Protein AF-A0ABD5LRB2-F1 (afdb_monomer_lite)

Sequence (167 aa):
MIFQNKEYSAFDPNNQQVLVKLRYGVIENNLVFNYLDYLLWCEGKLNKTDDVITQFEFTFRSSVEHFYPQHPLDGHYVLPDADLHRFGNLCLISHSKNSKLSNLQPTAKRDHFKAAIADKSIDTLKLYEMIKLMNADGEWTETQIATHEQTMLMVFSKDLNKGFSYE

Structure (mmCIF, N/CA/C/O backbone):
data_AF-A0ABD5LRB2-F1
#
_entry.id   AF-A0ABD5LRB2-F1
#
loop_
_atom_site.group_PDB
_atom_site.id
_atom_site.type_symbol
_atom_site.label_atom_id
_atom_site.label_alt_id
_atom_site.label_comp_id
_atom_site.label_asym_id
_atom_site.label_entity_id
_atom_site.label_seq_id
_atom_site.pdbx_PDB_ins_code
_atom_site.Cartn_x
_atom_site.Cartn_y
_atom_site.Cartn_z
_atom_site.occupancy
_atom_site.B_iso_or_equiv
_atom_site.auth_seq_id
_atom_site.auth_comp_id
_atom_site.auth_asym_id
_atom_site.auth_atom_id
_atom_site.pdbx_PDB_model_num
ATOM 1 N N . MET A 1 1 ? -25.694 -15.640 0.437 1.00 37.59 1 MET A N 1
ATOM 2 C CA . MET A 1 1 ? -25.366 -16.159 1.781 1.00 37.59 1 MET A CA 1
ATOM 3 C C . MET A 1 1 ? -24.055 -16.930 1.634 1.00 37.59 1 MET A C 1
ATOM 5 O O . MET A 1 1 ? -24.059 -17.964 0.982 1.00 37.59 1 MET A O 1
ATOM 9 N N . ILE A 1 2 ? -22.922 -16.350 2.053 1.00 49.31 2 ILE A N 1
ATOM 10 C CA . ILE A 1 2 ? -21.558 -16.834 1.739 1.00 49.31 2 ILE A CA 1
ATOM 11 C C . ILE A 1 2 ? -20.950 -17.466 2.996 1.00 49.31 2 ILE A C 1
ATOM 13 O O . ILE A 1 2 ? -19.966 -16.986 3.540 1.00 49.31 2 ILE A O 1
ATOM 17 N N . PHE A 1 3 ? -21.582 -18.512 3.512 1.00 40.28 3 PHE A N 1
ATOM 18 C CA . PHE A 1 3 ? -20.931 -19.368 4.495 1.00 40.28 3 PHE A CA 1
ATOM 19 C C . PHE A 1 3 ? -21.181 -20.802 4.056 1.00 40.28 3 PHE A C 1
ATOM 21 O O . PHE A 1 3 ? -22.262 -21.354 4.250 1.00 40.28 3 PHE A O 1
ATOM 28 N N . GLN A 1 4 ? -20.215 -21.357 3.325 1.00 52.38 4 GLN A N 1
ATOM 29 C CA . GLN A 1 4 ? -20.209 -22.785 3.042 1.00 52.38 4 GLN A CA 1
ATOM 30 C C . GLN A 1 4 ? -19.634 -23.457 4.280 1.00 52.38 4 GLN A C 1
ATOM 32 O O . GLN A 1 4 ? -18.586 -23.040 4.760 1.00 52.38 4 GLN A O 1
ATOM 37 N N . ASN A 1 5 ? -20.329 -24.472 4.787 1.00 49.97 5 ASN A N 1
ATOM 38 C CA . ASN A 1 5 ? -19.976 -25.244 5.979 1.00 49.97 5 ASN A CA 1
ATOM 39 C C . ASN A 1 5 ? -18.742 -26.141 5.719 1.00 49.97 5 ASN A C 1
ATOM 41 O O . ASN A 1 5 ? -18.803 -27.362 5.821 1.00 49.97 5 ASN A O 1
ATOM 45 N N . LYS A 1 6 ? -17.653 -25.529 5.250 1.00 60.19 6 LYS A N 1
ATOM 46 C CA . LYS A 1 6 ? -16.337 -26.119 5.037 1.00 60.19 6 LYS A CA 1
ATOM 47 C C . LYS A 1 6 ? -15.470 -25.685 6.209 1.00 60.19 6 LYS A C 1
ATOM 49 O O . LYS A 1 6 ? -15.533 -24.528 6.615 1.00 60.19 6 LYS A O 1
ATOM 54 N N . GLU A 1 7 ? -14.674 -26.599 6.746 1.00 57.00 7 GLU A N 1
ATOM 55 C CA . GLU A 1 7 ? -13.677 -26.247 7.753 1.00 57.00 7 GLU A CA 1
ATOM 56 C C . GLU A 1 7 ? -12.693 -25.241 7.146 1.00 57.00 7 GLU A C 1
ATOM 58 O O . GLU A 1 7 ? -11.980 -25.539 6.185 1.00 57.00 7 GLU A O 1
ATOM 63 N N . TYR A 1 8 ? -12.697 -24.017 7.670 1.00 62.16 8 TYR A N 1
ATOM 64 C CA . TYR A 1 8 ? -11.689 -23.019 7.349 1.00 62.16 8 TYR A CA 1
ATOM 65 C C . TYR A 1 8 ? -10.535 -23.213 8.329 1.00 62.16 8 TYR A C 1
ATOM 67 O O . TYR A 1 8 ? -10.711 -23.065 9.538 1.00 62.16 8 TYR A O 1
ATOM 75 N N . SER A 1 9 ? -9.359 -23.572 7.815 1.00 62.75 9 SER A N 1
ATOM 76 C CA . SER A 1 9 ? -8.141 -23.621 8.623 1.00 62.75 9 SER A CA 1
ATOM 77 C C . SER A 1 9 ? -7.836 -22.235 9.189 1.00 62.75 9 SER A C 1
ATOM 79 O O . SER A 1 9 ? -8.053 -21.232 8.501 1.00 62.75 9 SER A O 1
ATOM 81 N N . ALA A 1 10 ? -7.282 -22.182 10.403 1.00 68.00 10 ALA A N 1
ATOM 82 C CA . ALA A 1 10 ? -6.754 -20.942 10.959 1.00 68.00 10 ALA A CA 1
ATOM 83 C C . ALA A 1 10 ? -5.807 -20.276 9.947 1.00 68.00 10 ALA A C 1
ATOM 85 O O . ALA A 1 10 ? -5.037 -20.951 9.256 1.00 68.00 10 ALA A O 1
ATOM 86 N N . PHE A 1 11 ? -5.907 -18.957 9.819 1.00 71.50 11 PHE A N 1
ATOM 87 C CA . PHE A 1 11 ? -5.029 -18.209 8.932 1.00 71.50 11 PHE A CA 1
ATOM 88 C C . PHE A 1 11 ? -3.613 -18.240 9.504 1.00 71.50 11 PHE A C 1
ATOM 90 O O . PHE A 1 11 ? -3.379 -17.868 10.652 1.00 71.50 11 PHE A O 1
ATOM 97 N N . ASP A 1 12 ? -2.685 -18.703 8.677 1.00 76.31 12 ASP A N 1
ATOM 98 C CA . ASP A 1 12 ? -1.260 -18.729 8.960 1.00 76.31 12 ASP A CA 1
ATOM 99 C C . ASP A 1 12 ? -0.567 -17.850 7.907 1.00 76.31 12 ASP A C 1
ATOM 101 O O . ASP A 1 12 ? -0.676 -18.142 6.710 1.00 76.31 12 ASP A O 1
ATOM 105 N N . PRO A 1 13 ? 0.122 -16.770 8.315 1.00 72.50 13 PRO A N 1
ATOM 106 C CA . PRO A 1 13 ? 0.796 -15.856 7.394 1.00 72.50 13 PRO A CA 1
ATOM 107 C C . PRO A 1 13 ? 1.936 -16.529 6.611 1.00 72.50 13 PRO A C 1
ATOM 109 O O . PRO A 1 13 ? 2.325 -16.030 5.556 1.00 72.50 13 PRO A O 1
ATOM 112 N N . ASN A 1 14 ? 2.440 -17.676 7.079 1.00 76.62 14 ASN A N 1
ATOM 113 C CA . ASN A 1 14 ? 3.460 -18.469 6.391 1.00 76.62 14 ASN A CA 1
ATOM 114 C C . ASN A 1 14 ? 2.860 -19.546 5.472 1.00 76.62 14 ASN A C 1
ATOM 116 O O . ASN A 1 14 ? 3.589 -20.214 4.730 1.00 76.62 14 ASN A O 1
ATOM 120 N N . ASN A 1 15 ? 1.536 -19.723 5.485 1.00 80.31 15 ASN A N 1
ATOM 121 C CA . ASN A 1 15 ? 0.869 -20.719 4.665 1.00 80.31 15 ASN A CA 1
ATOM 122 C C . ASN A 1 15 ? 0.823 -20.269 3.200 1.00 80.31 15 ASN A C 1
ATOM 124 O O . ASN A 1 15 ? 0.107 -19.341 2.817 1.00 80.31 15 ASN A O 1
ATOM 128 N N . GLN A 1 16 ? 1.539 -21.002 2.349 1.00 79.62 16 GLN A N 1
ATOM 129 C CA . GLN A 1 16 ? 1.618 -20.747 0.910 1.00 79.62 16 GLN A CA 1
ATOM 130 C C . GLN A 1 16 ? 0.241 -20.712 0.223 1.00 79.62 16 GLN A C 1
ATOM 132 O O . GLN A 1 16 ? 0.046 -19.946 -0.718 1.00 79.62 16 GLN A O 1
ATOM 137 N N . GLN A 1 17 ? -0.748 -21.478 0.700 1.00 80.56 17 GLN A N 1
ATOM 138 C CA . GLN A 1 17 ? -2.100 -21.457 0.128 1.00 80.56 17 GLN A CA 1
ATOM 139 C C . GLN A 1 17 ? -2.823 -20.129 0.384 1.00 80.56 17 GLN A C 1
ATOM 141 O O . GLN A 1 17 ? -3.588 -19.672 -0.465 1.00 80.56 17 GLN A O 1
ATOM 146 N N . VAL A 1 18 ? -2.579 -19.501 1.538 1.00 81.12 18 VAL A N 1
ATOM 147 C CA . VAL A 1 18 ? -3.125 -18.178 1.871 1.00 81.12 18 VAL A CA 1
ATOM 148 C C . VAL A 1 18 ? -2.477 -17.117 0.986 1.00 81.12 18 VAL A C 1
ATOM 150 O O . VAL A 1 18 ? -3.187 -16.318 0.378 1.00 81.12 18 VAL A O 1
ATOM 153 N N . LEU A 1 19 ? -1.149 -17.159 0.840 1.00 85.69 19 LEU A N 1
ATOM 154 C CA . LEU A 1 19 ? -0.405 -16.228 -0.013 1.00 85.69 19 LEU A CA 1
ATOM 155 C C . LEU A 1 19 ? -0.884 -16.270 -1.465 1.00 85.69 19 LEU A C 1
ATOM 157 O O . LEU A 1 19 ? -1.100 -15.223 -2.067 1.00 85.69 19 LEU A O 1
ATOM 161 N N . VAL A 1 20 ? -1.126 -17.467 -2.012 1.00 89.69 20 VAL A N 1
ATOM 162 C CA . VAL A 1 20 ? -1.654 -17.635 -3.377 1.00 89.69 20 VAL A CA 1
ATOM 163 C C . VAL A 1 20 ? -3.013 -16.951 -3.544 1.00 89.69 20 VAL A C 1
ATOM 165 O O . VAL A 1 20 ? -3.232 -16.285 -4.554 1.00 89.69 20 VAL A O 1
ATOM 168 N N . LYS A 1 21 ? -3.906 -17.052 -2.551 1.00 92.19 21 LYS A N 1
ATOM 169 C CA . LYS A 1 21 ? -5.237 -16.419 -2.592 1.00 92.19 21 LYS A CA 1
ATOM 170 C C . LYS A 1 21 ? -5.202 -14.893 -2.510 1.00 92.19 21 LYS A C 1
ATOM 172 O O . LYS A 1 21 ? -6.179 -14.248 -2.877 1.00 92.19 21 LYS A O 1
ATOM 177 N N . LEU A 1 22 ? -4.095 -14.319 -2.043 1.00 94.81 22 LEU A N 1
ATOM 178 C CA . LEU A 1 22 ? -3.898 -12.874 -1.935 1.00 94.81 22 LEU A CA 1
ATOM 179 C C . LEU A 1 22 ? -3.160 -12.272 -3.140 1.00 94.81 22 LEU A C 1
ATOM 181 O O . LEU A 1 22 ? -2.809 -11.092 -3.126 1.00 94.81 22 LEU A O 1
ATOM 185 N N . ARG A 1 23 ? -2.943 -13.054 -4.202 1.00 96.50 23 ARG A N 1
ATOM 186 C CA . ARG A 1 23 ? -2.321 -12.563 -5.435 1.00 96.50 23 ARG A CA 1
ATOM 187 C C . ARG A 1 23 ? -3.329 -11.864 -6.336 1.00 96.50 23 ARG A C 1
ATOM 189 O O . ARG A 1 23 ? -4.506 -12.229 -6.396 1.00 96.50 23 ARG A O 1
ATOM 196 N N . TYR A 1 24 ? -2.848 -10.883 -7.094 1.00 96.88 24 TYR A N 1
ATOM 197 C CA . TYR A 1 24 ? -3.653 -10.237 -8.128 1.00 96.88 24 TYR A CA 1
ATOM 198 C C . TYR A 1 24 ? -4.242 -11.273 -9.099 1.00 96.88 24 TYR A C 1
ATOM 200 O O . TYR A 1 24 ? -3.575 -12.241 -9.459 1.00 96.88 24 TYR A O 1
ATOM 208 N N . GLY A 1 25 ? -5.506 -11.090 -9.484 1.00 94.75 25 GLY A N 1
ATOM 209 C CA . GLY A 1 25 ? -6.253 -12.040 -10.317 1.00 94.75 25 GLY A CA 1
ATOM 210 C C . GLY A 1 25 ? -6.775 -13.280 -9.579 1.00 94.75 25 GLY A C 1
ATOM 211 O O . GLY A 1 25 ? -7.659 -13.950 -10.105 1.00 94.75 25 GLY A O 1
ATOM 212 N N . VAL A 1 26 ? -6.286 -13.566 -8.365 1.00 95.56 26 VAL A N 1
ATOM 213 C CA . VAL A 1 26 ? -6.755 -14.682 -7.522 1.00 95.56 26 VAL A CA 1
ATOM 214 C C . VAL A 1 26 ? -7.643 -14.197 -6.375 1.00 95.56 26 VAL A C 1
ATOM 216 O O . VAL A 1 26 ? -8.559 -14.915 -5.981 1.00 95.56 26 VAL A O 1
ATOM 219 N N . ILE A 1 27 ? -7.410 -12.984 -5.855 1.00 94.25 27 ILE A N 1
ATOM 220 C CA . ILE A 1 27 ? -8.261 -12.380 -4.818 1.00 94.25 27 ILE A CA 1
ATOM 221 C C . ILE A 1 27 ? -9.722 -12.382 -5.281 1.00 94.25 27 ILE A C 1
ATOM 223 O O . ILE A 1 27 ? -10.097 -11.663 -6.205 1.00 94.25 27 ILE A O 1
ATOM 227 N N . GLU A 1 28 ? -10.556 -13.162 -4.594 1.00 89.44 28 GLU A N 1
ATOM 228 C CA . GLU A 1 28 ? -11.970 -13.327 -4.946 1.00 89.44 28 GLU A CA 1
ATOM 229 C C . GLU A 1 28 ? -12.810 -12.091 -4.600 1.00 89.44 28 GLU A C 1
ATOM 231 O O . GLU A 1 28 ? -13.808 -11.802 -5.261 1.00 89.44 28 GLU A O 1
ATOM 236 N N . ASN A 1 29 ? -12.441 -11.367 -3.537 1.00 91.25 29 ASN A N 1
ATOM 237 C CA . ASN A 1 29 ? -13.222 -10.242 -3.040 1.00 91.25 29 ASN A CA 1
ATOM 238 C C . ASN A 1 29 ? -12.344 -9.131 -2.453 1.00 91.25 29 ASN A C 1
ATOM 240 O O . ASN A 1 29 ? -11.537 -9.355 -1.550 1.00 91.25 29 ASN A O 1
ATOM 244 N N . ASN A 1 30 ? -12.600 -7.903 -2.902 1.00 93.19 30 ASN A N 1
ATOM 245 C CA . ASN A 1 30 ? -11.943 -6.683 -2.437 1.00 93.19 30 ASN A CA 1
ATOM 246 C C . ASN A 1 30 ? -12.163 -6.372 -0.943 1.00 93.19 30 ASN A C 1
ATOM 248 O O . ASN A 1 30 ? -11.456 -5.533 -0.387 1.00 93.19 30 ASN A O 1
ATOM 252 N N . LEU A 1 31 ? -13.101 -7.051 -0.274 1.00 93.75 31 LEU A N 1
ATOM 253 C CA . LEU A 1 31 ? -13.321 -6.961 1.171 1.00 93.75 31 LEU A CA 1
ATOM 254 C C . LEU A 1 31 ? -12.026 -7.148 1.969 1.00 93.75 31 LEU A C 1
ATOM 256 O O . LEU A 1 31 ? -11.860 -6.482 2.984 1.00 93.75 31 LEU A O 1
ATOM 260 N N . VAL A 1 32 ? -11.094 -7.984 1.496 1.00 95.56 32 VAL A N 1
ATOM 261 C CA . VAL A 1 32 ? -9.806 -8.209 2.171 1.00 95.56 32 VAL A CA 1
ATOM 262 C C . VAL A 1 32 ? -8.995 -6.922 2.359 1.00 95.56 32 VAL A C 1
ATOM 264 O O . VAL A 1 32 ? -8.378 -6.733 3.404 1.00 95.56 32 VAL A O 1
ATOM 267 N N . PHE A 1 33 ? -9.039 -6.001 1.394 1.00 97.50 33 PHE A N 1
ATOM 268 C CA . PHE A 1 33 ? -8.344 -4.717 1.491 1.00 97.50 33 PHE A CA 1
ATOM 269 C C . PHE A 1 33 ? -9.057 -3.763 2.451 1.00 97.50 33 PHE A C 1
ATOM 271 O O . PHE A 1 33 ? -8.407 -3.159 3.295 1.00 97.50 33 PHE A O 1
ATOM 278 N N . ASN A 1 34 ? -10.389 -3.668 2.371 1.00 96.44 34 ASN A N 1
ATOM 279 C CA . ASN A 1 34 ? -11.166 -2.820 3.282 1.00 96.44 34 ASN A CA 1
ATOM 280 C C . ASN A 1 34 ? -11.042 -3.290 4.737 1.00 96.44 34 ASN A C 1
ATOM 282 O O . ASN A 1 34 ? -10.954 -2.476 5.651 1.00 96.44 34 ASN A O 1
ATOM 286 N N . TYR A 1 35 ? -11.016 -4.607 4.951 1.00 96.38 35 TYR A N 1
ATOM 287 C CA . TYR A 1 35 ? -10.798 -5.186 6.270 1.00 96.38 35 TYR A CA 1
ATOM 288 C C . TYR A 1 35 ? -9.385 -4.895 6.785 1.00 96.38 35 TYR A C 1
ATOM 290 O O . TYR A 1 35 ? -9.232 -4.503 7.936 1.00 96.38 35 TYR A O 1
ATOM 298 N N . LEU A 1 36 ? -8.359 -4.998 5.936 1.00 97.44 36 LEU A N 1
ATOM 299 C CA . LEU A 1 36 ? -7.004 -4.589 6.308 1.00 97.44 36 LEU A CA 1
ATOM 300 C C . LEU A 1 36 ? -6.936 -3.107 6.701 1.00 97.44 36 LEU A C 1
ATOM 302 O O . LEU A 1 36 ? -6.380 -2.788 7.748 1.00 97.44 36 LEU A O 1
ATOM 306 N N . ASP A 1 37 ? -7.526 -2.216 5.899 1.00 97.62 37 ASP A N 1
ATOM 307 C CA . ASP A 1 37 ? -7.590 -0.784 6.212 1.00 97.62 37 ASP A CA 1
ATOM 308 C C . ASP A 1 37 ? -8.322 -0.538 7.539 1.00 97.62 37 ASP A C 1
ATOM 310 O O . ASP A 1 37 ? -7.887 0.285 8.341 1.00 97.62 37 ASP A O 1
ATOM 314 N N . TYR A 1 38 ? -9.383 -1.297 7.827 1.00 96.81 38 TYR A N 1
ATOM 315 C CA . TYR A 1 38 ? -10.056 -1.274 9.127 1.00 96.81 38 TYR A CA 1
ATOM 316 C C . TYR A 1 38 ? -9.130 -1.667 10.284 1.00 96.81 38 TYR A C 1
ATOM 318 O O . TYR A 1 38 ? -9.079 -0.955 11.287 1.00 96.81 38 TYR A O 1
ATOM 326 N N . LEU A 1 39 ? -8.354 -2.744 10.149 1.00 96.50 39 LEU A N 1
ATOM 327 C CA . LEU A 1 39 ? -7.419 -3.170 11.194 1.00 96.50 39 LEU A CA 1
ATOM 328 C C . LEU A 1 39 ? -6.300 -2.144 11.428 1.00 96.50 39 LEU A C 1
ATOM 330 O O . LEU A 1 39 ? -6.006 -1.814 12.581 1.00 96.50 39 LEU A O 1
ATOM 334 N N . LEU A 1 40 ? -5.724 -1.601 10.350 1.00 96.81 40 LEU A N 1
ATOM 335 C CA . LEU A 1 40 ? -4.726 -0.526 10.410 1.00 96.81 40 LEU A CA 1
ATOM 336 C C . LEU A 1 40 ? -5.295 0.717 11.107 1.00 96.81 40 LEU A C 1
ATOM 338 O O . LEU A 1 40 ? -4.650 1.306 11.977 1.00 96.81 40 LEU A O 1
ATOM 342 N N . TRP A 1 41 ? -6.533 1.087 10.773 1.00 96.75 41 TRP A N 1
ATOM 343 C CA . TRP A 1 41 ? -7.237 2.200 11.398 1.00 96.75 41 TRP A CA 1
ATOM 344 C C . TRP A 1 41 ? -7.467 1.975 12.895 1.00 96.75 41 TRP A C 1
ATOM 346 O O . TRP A 1 41 ? -7.170 2.862 13.697 1.00 96.75 41 TRP A O 1
ATOM 356 N N . CYS A 1 42 ? -7.937 0.790 13.299 1.00 94.19 42 CYS A N 1
ATOM 357 C CA . CYS A 1 42 ? -8.127 0.443 14.708 1.00 94.19 42 CYS A CA 1
ATOM 358 C C . CYS A 1 42 ? -6.822 0.554 15.505 1.00 94.19 42 CYS A C 1
ATOM 360 O O . CYS A 1 42 ? -6.812 1.135 16.591 1.00 94.19 42 CYS A O 1
ATOM 362 N N . GLU A 1 43 ? -5.715 0.030 14.976 1.00 91.31 43 GLU A N 1
ATOM 363 C CA . GLU A 1 43 ? -4.408 0.120 15.629 1.00 91.31 43 GLU A CA 1
ATOM 364 C C . GLU A 1 43 ? -3.914 1.569 15.736 1.00 91.31 43 GLU A C 1
ATOM 366 O O . GLU A 1 43 ? -3.522 2.013 16.819 1.00 91.31 43 GLU A O 1
ATOM 371 N N . GLY A 1 44 ? -4.007 2.348 14.656 1.00 91.06 44 GLY A N 1
ATOM 372 C CA . GLY A 1 44 ? -3.621 3.759 14.681 1.00 91.06 44 GLY A CA 1
ATOM 373 C C . GLY A 1 44 ? -4.483 4.605 15.622 1.00 91.06 44 GLY A C 1
ATOM 374 O O . GLY A 1 44 ? -3.965 5.487 16.308 1.00 91.06 44 GLY A O 1
ATOM 375 N N . LYS A 1 45 ? -5.783 4.305 15.738 1.00 89.50 45 LYS A N 1
ATOM 376 C CA . LYS A 1 45 ? -6.699 4.968 16.681 1.00 89.50 45 LYS A CA 1
ATOM 377 C C . LYS A 1 45 ? -6.361 4.703 18.144 1.00 89.50 45 LYS A C 1
ATOM 379 O O . LYS A 1 45 ? -6.571 5.594 18.967 1.00 89.50 45 LYS A O 1
ATOM 384 N N . LEU A 1 46 ? -5.850 3.517 18.472 1.00 87.88 46 LEU A N 1
ATOM 385 C CA . LEU A 1 46 ? -5.393 3.196 19.827 1.00 87.88 46 LEU A CA 1
ATOM 386 C C . LEU A 1 46 ? -4.119 3.969 20.181 1.00 87.88 46 LEU A C 1
ATOM 388 O O . LEU A 1 46 ? -4.018 4.503 21.284 1.00 87.88 46 LEU A O 1
ATOM 392 N N . ASN A 1 47 ? -3.188 4.080 19.231 1.00 84.56 47 ASN A N 1
ATOM 393 C CA . ASN A 1 47 ? -1.893 4.723 19.452 1.00 84.56 47 ASN A CA 1
ATOM 394 C C . ASN A 1 47 ? -1.961 6.263 19.386 1.00 84.56 47 ASN A C 1
ATOM 396 O O . ASN A 1 47 ? -1.185 6.931 20.060 1.00 84.56 47 ASN A O 1
ATOM 400 N N . LYS A 1 48 ? -2.901 6.833 18.613 1.00 83.50 48 LYS A N 1
ATOM 401 C CA . LYS A 1 48 ? -3.146 8.285 18.442 1.00 83.50 48 LYS A CA 1
ATOM 402 C C . LYS A 1 48 ? -1.921 9.120 18.037 1.00 83.50 48 LYS A C 1
ATOM 404 O O . LYS A 1 48 ? -1.842 10.298 18.374 1.00 83.50 48 LYS A O 1
ATOM 409 N N . THR A 1 49 ? -0.972 8.531 17.318 1.00 83.44 49 THR A N 1
ATOM 410 C CA . THR A 1 49 ? 0.274 9.205 16.916 1.00 83.44 49 THR A CA 1
ATOM 411 C C . THR A 1 49 ? 0.282 9.705 15.473 1.00 83.44 49 THR A C 1
ATOM 413 O O . THR A 1 49 ? 1.158 10.490 15.124 1.00 83.44 49 THR A O 1
ATOM 416 N N . ASP A 1 50 ? -0.659 9.260 14.635 1.00 93.50 50 ASP A N 1
ATOM 417 C CA . ASP A 1 50 ? -0.680 9.562 13.201 1.00 93.50 50 ASP A CA 1
ATOM 418 C C . ASP A 1 50 ? -2.022 10.187 12.786 1.00 93.50 50 ASP A C 1
ATOM 420 O O . ASP A 1 50 ? -3.074 9.538 12.799 1.00 93.50 50 ASP A O 1
ATOM 424 N N . ASP A 1 51 ? -1.986 11.469 12.422 1.00 94.25 51 ASP A N 1
ATOM 425 C CA . ASP A 1 51 ? -3.164 12.234 12.007 1.00 94.25 51 ASP A CA 1
ATOM 426 C C . ASP A 1 51 ? -3.802 11.697 10.724 1.00 94.25 51 ASP A C 1
ATOM 428 O O . ASP A 1 51 ? -5.024 11.740 10.595 1.00 94.25 51 ASP A O 1
ATOM 432 N N . VAL A 1 52 ? -3.009 11.147 9.799 1.00 96.12 52 VAL A N 1
ATOM 433 C CA . VAL A 1 52 ? -3.523 10.560 8.553 1.00 96.12 52 VAL A CA 1
ATOM 434 C C . VAL A 1 52 ? -4.400 9.360 8.883 1.00 96.12 52 VAL A C 1
ATOM 436 O O . VAL A 1 52 ? -5.511 9.248 8.373 1.00 96.12 52 VAL A O 1
ATOM 439 N N . ILE A 1 53 ? -3.935 8.492 9.786 1.00 95.75 53 ILE A N 1
ATOM 440 C CA . ILE A 1 53 ? -4.692 7.304 10.196 1.00 95.75 53 ILE A CA 1
ATOM 441 C C . ILE A 1 53 ? -5.900 7.701 11.043 1.00 95.75 53 ILE A C 1
ATOM 443 O O . ILE A 1 53 ? -7.004 7.191 10.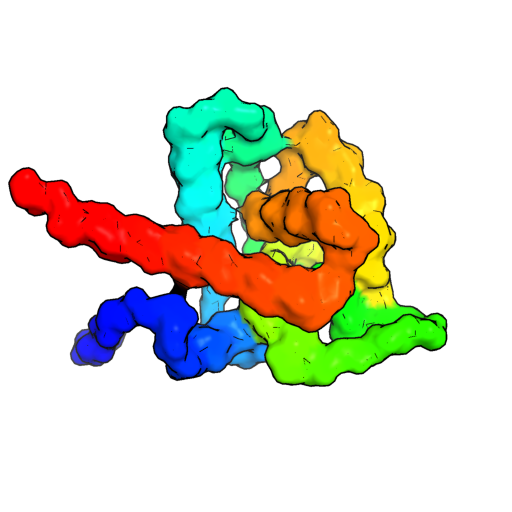853 1.00 95.75 53 ILE A O 1
ATOM 447 N N . THR A 1 54 ? -5.725 8.621 11.991 1.00 94.00 54 THR A N 1
ATOM 448 C CA . THR A 1 54 ? -6.818 9.000 12.891 1.00 94.00 54 THR A CA 1
ATOM 449 C C . THR A 1 54 ? -7.915 9.808 12.195 1.00 94.00 54 THR A C 1
ATOM 451 O O . THR A 1 54 ? -9.058 9.754 12.645 1.00 94.00 54 THR A O 1
ATOM 454 N N . GLN A 1 55 ? -7.632 10.511 11.102 1.00 94.75 55 GLN A N 1
ATOM 455 C CA . GLN A 1 55 ? -8.637 11.254 10.330 1.00 94.75 55 GLN A CA 1
ATOM 456 C C . GLN A 1 55 ? -9.101 10.505 9.074 1.00 94.75 55 GLN A C 1
ATOM 458 O O . GLN A 1 55 ? -9.915 11.029 8.324 1.00 94.75 55 GLN A O 1
ATOM 463 N N . PHE A 1 56 ? -8.624 9.276 8.862 1.00 96.19 56 PHE A N 1
ATOM 464 C CA . PHE A 1 56 ? -9.000 8.467 7.710 1.00 96.19 56 PHE A CA 1
ATOM 465 C C . PHE A 1 56 ? -10.507 8.190 7.659 1.00 96.19 56 PHE A C 1
ATOM 467 O O . PHE A 1 56 ? -11.112 7.763 8.650 1.00 96.19 56 PHE A O 1
ATOM 474 N N . GLU A 1 57 ? -11.081 8.367 6.470 1.00 94.19 57 GLU A N 1
ATOM 475 C CA . GLU A 1 57 ? -12.477 8.073 6.168 1.00 94.19 57 GLU A CA 1
ATOM 476 C C . GLU A 1 57 ? -12.581 6.951 5.134 1.00 94.19 57 GLU A C 1
ATOM 478 O O . GLU A 1 57 ? -11.995 7.003 4.050 1.00 94.19 57 GLU A O 1
ATOM 483 N N . PHE A 1 58 ? -13.395 5.943 5.446 1.00 94.06 58 PHE A N 1
ATOM 484 C CA . PHE A 1 58 ? -13.688 4.870 4.506 1.00 94.06 58 PHE A CA 1
ATOM 485 C C . PHE A 1 58 ? -14.564 5.398 3.376 1.00 94.06 58 PHE A C 1
ATOM 487 O O . PHE A 1 58 ? -15.681 5.868 3.589 1.00 94.06 58 PHE A O 1
ATOM 494 N N . THR A 1 59 ? -14.071 5.260 2.151 1.00 90.50 59 THR A N 1
ATOM 495 C CA . THR A 1 59 ? -14.816 5.604 0.942 1.00 90.50 59 THR A CA 1
ATOM 496 C C . THR A 1 59 ? -14.957 4.384 0.048 1.00 90.50 59 THR A C 1
ATOM 498 O O . THR A 1 59 ? -14.181 3.434 0.123 1.00 90.50 59 THR A O 1
ATOM 501 N N . PHE A 1 60 ? -15.965 4.389 -0.824 1.00 88.81 60 PHE A N 1
ATOM 502 C CA . PHE A 1 60 ? -16.140 3.288 -1.761 1.00 88.81 60 PHE A CA 1
ATOM 503 C C . PHE A 1 60 ? -15.000 3.268 -2.792 1.00 88.81 60 PHE A C 1
ATOM 505 O O . PHE A 1 60 ? -14.801 4.230 -3.550 1.00 88.81 60 PHE A O 1
ATOM 512 N N . ARG A 1 61 ? -14.257 2.157 -2.814 1.00 91.81 61 ARG A N 1
ATOM 513 C CA . ARG A 1 61 ? -13.125 1.885 -3.705 1.00 91.81 61 ARG A CA 1
ATOM 514 C C . ARG A 1 61 ? -13.198 0.432 -4.171 1.00 91.81 61 ARG A C 1
ATOM 516 O O . ARG A 1 61 ? -13.473 -0.471 -3.386 1.00 91.81 61 ARG A O 1
ATOM 523 N N . SER A 1 62 ? -12.987 0.215 -5.464 1.00 92.25 62 SER A N 1
ATOM 524 C CA . SER A 1 62 ? -13.188 -1.090 -6.113 1.00 92.25 62 SER A CA 1
ATOM 525 C C . SER A 1 62 ? -12.097 -1.442 -7.120 1.00 92.25 62 SER A C 1
ATOM 527 O O . SER A 1 62 ? -12.081 -2.563 -7.621 1.00 92.25 62 SER A O 1
ATOM 529 N N . SER A 1 63 ? -11.189 -0.509 -7.420 1.00 95.56 63 SER A N 1
ATOM 530 C CA . SER A 1 63 ? -10.107 -0.738 -8.372 1.00 95.56 63 SER A CA 1
ATOM 531 C C . SER A 1 63 ? -8.855 -1.169 -7.628 1.00 95.56 63 SER A C 1
ATOM 533 O O . SER A 1 63 ? -8.381 -0.431 -6.766 1.00 95.56 63 SER A O 1
ATOM 535 N N . VAL A 1 64 ? -8.326 -2.343 -7.968 1.00 97.19 64 VAL A N 1
ATOM 536 C CA . VAL A 1 64 ? -7.025 -2.793 -7.468 1.00 97.19 64 VAL A CA 1
ATOM 537 C C . VAL A 1 64 ? -5.932 -2.141 -8.308 1.00 97.19 64 VAL A C 1
ATOM 539 O O . VAL A 1 64 ? -5.871 -2.367 -9.515 1.00 97.19 64 VAL A O 1
ATOM 542 N N . GLU A 1 65 ? -5.084 -1.360 -7.650 1.00 97.88 65 GLU A N 1
ATOM 543 C CA . GLU A 1 65 ? -3.912 -0.711 -8.229 1.00 97.88 65 GLU A CA 1
ATOM 544 C C . GLU A 1 65 ? -2.646 -1.430 -7.779 1.00 97.88 65 GLU A C 1
ATOM 546 O O . GLU A 1 65 ? -2.472 -1.732 -6.593 1.00 97.88 65 GLU A O 1
ATOM 551 N N . HIS A 1 66 ? -1.736 -1.642 -8.726 1.00 98.31 66 HIS A N 1
ATOM 552 C CA . HIS A 1 66 ? -0.373 -2.073 -8.445 1.00 98.31 66 HIS A CA 1
ATOM 553 C C . HIS A 1 66 ? 0.482 -0.856 -8.140 1.00 98.31 66 HIS A C 1
ATOM 555 O O . HIS A 1 66 ? 0.504 0.067 -8.942 1.00 98.31 66 HIS A O 1
ATOM 561 N N . PHE A 1 67 ? 1.221 -0.827 -7.035 1.00 98.31 67 PHE A N 1
ATOM 562 C CA . PHE A 1 67 ? 2.079 0.317 -6.730 1.00 98.31 67 PHE A CA 1
ATOM 563 C C . PHE A 1 67 ? 3.279 0.370 -7.685 1.00 98.31 67 PHE A C 1
ATOM 565 O O . PHE A 1 67 ? 3.478 1.372 -8.372 1.00 98.31 67 PHE A O 1
ATOM 572 N N . TYR A 1 68 ? 3.991 -0.741 -7.865 1.00 98.44 68 TYR A N 1
ATOM 573 C CA . TYR A 1 68 ? 4.851 -0.946 -9.028 1.00 98.44 68 TYR A CA 1
ATOM 574 C C . TYR A 1 68 ? 4.002 -1.346 -10.243 1.00 98.44 68 TYR A C 1
ATOM 576 O O . TYR A 1 68 ? 3.245 -2.310 -10.135 1.00 98.44 68 TYR A O 1
ATOM 584 N N . PRO A 1 69 ? 4.089 -0.638 -11.380 1.00 97.81 69 PRO A N 1
ATOM 585 C CA . PRO A 1 69 ? 3.178 -0.819 -12.511 1.00 97.81 69 PRO A CA 1
ATOM 586 C C . PRO A 1 69 ? 3.348 -2.174 -13.217 1.00 97.81 69 PRO A C 1
ATOM 588 O O . PRO A 1 69 ? 4.464 -2.666 -13.360 1.00 97.81 69 PRO A O 1
ATOM 591 N N . GLN A 1 70 ? 2.247 -2.743 -13.727 1.00 96.81 70 GLN A N 1
ATOM 592 C CA . GLN A 1 70 ? 2.291 -3.949 -14.578 1.00 96.81 70 GLN A CA 1
ATOM 593 C C . GLN A 1 70 ? 2.902 -3.667 -15.956 1.00 96.81 70 GLN A C 1
ATOM 595 O O . GLN A 1 70 ? 3.578 -4.511 -16.536 1.00 96.81 70 GLN A O 1
ATOM 600 N N . HIS A 1 71 ? 2.650 -2.467 -16.478 1.00 95.81 71 HIS A N 1
ATOM 601 C CA . HIS A 1 71 ? 3.150 -2.000 -17.765 1.00 95.81 71 HIS A CA 1
ATOM 602 C C . HIS A 1 71 ? 3.968 -0.728 -17.528 1.00 95.81 71 HIS A C 1
ATOM 604 O O . HIS A 1 71 ? 3.463 0.381 -17.726 1.00 95.81 71 HIS A O 1
ATOM 610 N N . PRO A 1 72 ? 5.199 -0.865 -17.005 1.00 95.06 72 PRO A N 1
ATOM 611 C CA . PRO A 1 72 ? 6.069 0.283 -16.814 1.00 95.06 72 PRO A CA 1
ATOM 612 C C . PRO A 1 72 ? 6.353 0.963 -18.164 1.00 95.06 72 PRO A C 1
ATOM 614 O O . PRO A 1 72 ? 6.387 0.306 -19.203 1.00 95.06 72 PRO A O 1
ATOM 617 N N . LEU A 1 73 ? 6.547 2.286 -18.151 1.00 93.25 73 LEU A N 1
ATOM 618 C CA . LEU A 1 73 ? 6.940 3.037 -19.351 1.00 93.25 73 LEU A CA 1
ATOM 619 C C . LEU A 1 73 ? 8.304 2.565 -19.888 1.00 93.25 73 LEU A C 1
ATOM 621 O O . LEU A 1 73 ? 9.114 2.010 -19.142 1.00 93.25 73 LEU A O 1
ATOM 625 N N . ASP A 1 74 ? 8.564 2.825 -21.170 1.00 90.69 74 ASP A N 1
ATOM 626 C CA . ASP A 1 74 ? 9.786 2.390 -21.851 1.00 90.69 74 ASP A CA 1
ATOM 627 C C . ASP A 1 74 ? 11.061 2.761 -21.077 1.00 90.69 74 ASP A C 1
ATOM 629 O O . ASP A 1 74 ? 11.225 3.882 -20.592 1.00 90.69 74 ASP A O 1
ATOM 633 N N . GLY A 1 75 ? 11.987 1.803 -20.981 1.00 90.50 75 GLY A N 1
ATOM 634 C CA . GLY A 1 75 ? 13.270 1.975 -20.294 1.00 90.50 75 GLY A CA 1
ATOM 635 C C . GLY A 1 75 ? 13.246 1.685 -18.791 1.00 90.50 75 GLY A C 1
ATOM 636 O O . GLY A 1 75 ? 14.303 1.692 -18.162 1.00 90.50 75 GLY A O 1
ATOM 637 N N . HIS A 1 76 ? 12.084 1.384 -18.211 1.00 93.81 76 HIS A N 1
ATOM 638 C CA . HIS A 1 76 ? 11.989 0.901 -16.837 1.00 93.81 76 HIS A CA 1
ATOM 639 C C . HIS A 1 76 ? 12.046 -0.629 -16.758 1.00 93.81 76 HIS A C 1
ATOM 641 O O . HIS A 1 76 ? 11.669 -1.346 -17.683 1.00 93.81 76 HIS A O 1
ATOM 647 N N . TYR A 1 77 ? 12.519 -1.121 -15.615 1.00 94.38 77 TYR A N 1
ATOM 648 C CA . TYR A 1 77 ? 12.561 -2.544 -15.307 1.00 94.38 77 TYR A CA 1
ATOM 649 C C . TYR A 1 77 ? 11.146 -3.136 -15.219 1.00 94.38 77 TYR A C 1
ATOM 651 O O . TYR A 1 77 ? 10.210 -2.485 -14.756 1.00 94.38 77 TYR A O 1
ATOM 659 N N . VAL A 1 78 ? 10.996 -4.377 -15.680 1.00 96.25 78 VAL A N 1
ATOM 660 C CA . VAL A 1 78 ? 9.741 -5.130 -15.608 1.00 96.25 78 VAL A CA 1
ATOM 661 C C . VAL A 1 78 ? 9.884 -6.153 -14.495 1.00 96.25 78 VAL A C 1
ATOM 663 O O . VAL A 1 78 ? 10.731 -7.042 -14.583 1.00 96.25 78 VAL A O 1
ATOM 666 N N . LEU A 1 79 ? 9.057 -6.027 -13.457 1.00 97.19 79 LEU A N 1
ATOM 667 C CA . LEU A 1 79 ? 9.039 -7.001 -12.373 1.00 97.19 79 LEU A CA 1
ATOM 668 C C . LEU A 1 79 ? 8.529 -8.359 -12.870 1.00 97.19 79 LEU A C 1
ATOM 670 O O . LEU A 1 79 ? 7.548 -8.398 -13.617 1.00 97.19 79 LEU A O 1
ATOM 674 N N . PRO A 1 80 ? 9.110 -9.476 -12.402 1.00 97.31 80 PRO A N 1
ATOM 675 C CA . PRO A 1 80 ? 8.518 -10.791 -12.596 1.00 97.31 80 PRO A CA 1
ATOM 676 C C . PRO A 1 80 ? 7.118 -10.861 -11.973 1.00 97.31 80 PRO A C 1
ATOM 678 O O . PRO A 1 80 ? 6.900 -10.350 -10.872 1.00 97.31 80 PRO A O 1
ATOM 681 N N . ASP A 1 81 ? 6.186 -11.584 -12.605 1.00 96.56 81 ASP A N 1
ATOM 682 C CA . ASP A 1 81 ? 4.821 -11.787 -12.086 1.00 96.56 81 ASP A CA 1
ATOM 683 C C . ASP A 1 81 ? 4.809 -12.297 -10.640 1.00 96.56 81 ASP A C 1
ATOM 685 O O . ASP A 1 81 ? 3.928 -11.938 -9.852 1.00 96.56 81 ASP A O 1
ATOM 689 N N . ALA A 1 82 ? 5.808 -13.117 -10.283 1.00 94.88 82 ALA A N 1
ATOM 690 C CA . ALA A 1 82 ? 6.030 -13.649 -8.942 1.00 94.88 82 ALA A CA 1
ATOM 691 C C . ALA A 1 82 ? 6.008 -12.547 -7.871 1.00 94.88 82 ALA A C 1
ATOM 693 O O . ALA A 1 82 ? 5.345 -12.744 -6.849 1.00 94.88 82 ALA A O 1
ATOM 694 N N . ASP A 1 83 ? 6.606 -11.390 -8.162 1.00 97.31 83 ASP A N 1
ATOM 695 C CA . ASP A 1 83 ? 6.704 -10.230 -7.275 1.00 97.31 83 ASP A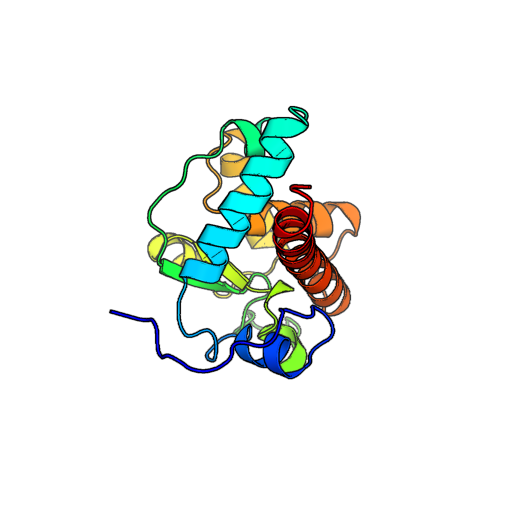 CA 1
ATOM 696 C C . ASP A 1 83 ? 5.667 -9.152 -7.590 1.00 97.31 83 ASP A C 1
ATOM 698 O O . ASP A 1 83 ? 5.029 -8.618 -6.681 1.00 97.31 83 ASP A O 1
ATOM 702 N N . LEU A 1 84 ? 5.411 -8.894 -8.874 1.00 98.00 84 LEU A N 1
ATOM 703 C CA . LEU A 1 84 ? 4.464 -7.883 -9.340 1.00 98.00 84 LEU A CA 1
ATOM 704 C C . LEU A 1 84 ? 3.061 -8.073 -8.745 1.00 98.00 84 LEU A C 1
ATOM 706 O O . LEU A 1 84 ? 2.411 -7.102 -8.357 1.00 98.00 84 LEU A O 1
ATOM 710 N N . HIS A 1 85 ? 2.578 -9.316 -8.682 1.00 98.12 85 HIS A N 1
ATOM 711 C CA . HIS A 1 85 ? 1.210 -9.647 -8.265 1.00 98.12 85 HIS A CA 1
ATOM 712 C C . HIS A 1 85 ? 1.058 -9.957 -6.773 1.00 98.12 85 HIS A C 1
ATOM 714 O O . HIS A 1 85 ? -0.007 -10.420 -6.357 1.00 98.12 85 HIS A O 1
ATOM 720 N N . ARG A 1 86 ? 2.096 -9.722 -5.966 1.00 97.88 86 ARG A N 1
ATOM 721 C CA . ARG A 1 86 ? 2.058 -9.933 -4.513 1.00 97.88 86 ARG A CA 1
ATOM 722 C C . ARG A 1 86 ? 1.148 -8.932 -3.834 1.00 97.88 86 ARG A C 1
ATOM 724 O O . ARG A 1 86 ? 1.101 -7.771 -4.229 1.00 97.88 86 ARG A O 1
ATOM 731 N N . PHE A 1 87 ? 0.502 -9.344 -2.749 1.00 98.06 87 PHE A N 1
ATOM 732 C CA . PHE A 1 87 ? -0.395 -8.487 -1.978 1.00 98.06 87 PHE A CA 1
ATOM 733 C C . PHE A 1 87 ? 0.315 -7.236 -1.456 1.00 98.06 87 PHE A C 1
ATOM 735 O O . PHE A 1 87 ? -0.283 -6.165 -1.349 1.00 98.06 87 PHE A O 1
ATOM 742 N N . GLY A 1 88 ? 1.618 -7.343 -1.183 1.00 98.06 88 GLY A N 1
ATOM 743 C CA . GLY A 1 88 ? 2.479 -6.218 -0.827 1.00 98.06 88 GLY A CA 1
ATOM 744 C C . GLY A 1 88 ? 2.511 -5.100 -1.871 1.00 98.06 88 GLY A C 1
ATOM 745 O O . GLY A 1 88 ? 2.669 -3.948 -1.491 1.00 98.06 88 GLY A O 1
ATOM 746 N N . ASN A 1 89 ? 2.269 -5.400 -3.148 1.00 98.62 89 ASN A N 1
ATOM 747 C CA . ASN A 1 89 ? 2.251 -4.425 -4.237 1.00 98.62 89 ASN A CA 1
ATOM 748 C C . ASN A 1 89 ? 0.836 -3.936 -4.605 1.00 98.62 89 ASN A C 1
ATOM 750 O O . ASN A 1 89 ? 0.697 -3.132 -5.518 1.00 98.62 89 ASN A O 1
ATOM 754 N N . LEU A 1 90 ? -0.222 -4.412 -3.936 1.00 98.38 90 LEU A N 1
ATOM 755 C CA . LEU A 1 90 ? -1.618 -4.129 -4.302 1.00 98.38 90 LEU A CA 1
ATOM 756 C C . LEU A 1 90 ? -2.311 -3.240 -3.271 1.00 98.38 90 LEU A C 1
ATOM 758 O O . LEU A 1 90 ? -2.137 -3.443 -2.066 1.00 98.38 90 LEU A O 1
ATOM 762 N N . CYS A 1 91 ? -3.138 -2.302 -3.728 1.00 97.56 91 CYS A N 1
ATOM 763 C CA . CYS A 1 91 ? -4.014 -1.481 -2.885 1.00 97.56 91 CYS A CA 1
ATOM 764 C C . CYS A 1 91 ? -5.335 -1.147 -3.601 1.00 97.56 91 CYS A C 1
ATOM 766 O O . CYS A 1 91 ? -5.430 -1.295 -4.819 1.00 97.56 91 CYS A O 1
ATOM 768 N N . LEU A 1 92 ? -6.362 -0.713 -2.859 1.00 96.94 92 LEU A N 1
ATOM 769 C CA . LEU A 1 92 ? -7.620 -0.251 -3.455 1.00 96.94 92 LEU A CA 1
ATOM 770 C C . LEU A 1 92 ? -7.627 1.260 -3.643 1.00 96.94 92 LEU A C 1
ATOM 772 O O . LEU A 1 92 ? -7.445 2.018 -2.697 1.00 96.94 92 LEU A O 1
ATOM 776 N N . ILE A 1 93 ? -7.950 1.700 -4.854 1.00 95.25 93 ILE A N 1
ATOM 777 C CA . ILE A 1 93 ? -8.167 3.112 -5.175 1.00 95.25 93 ILE A CA 1
ATOM 778 C C . ILE A 1 93 ? -9.420 3.291 -6.041 1.00 95.25 93 ILE A C 1
ATOM 780 O O . ILE A 1 93 ? -10.140 2.341 -6.374 1.00 95.25 93 ILE A O 1
ATOM 784 N N . SER A 1 94 ? -9.743 4.543 -6.377 1.00 92.94 94 SER A N 1
ATOM 785 C CA . SER A 1 94 ? -10.864 4.831 -7.269 1.00 92.94 94 SER A CA 1
ATOM 786 C C . SER A 1 94 ? -10.496 4.456 -8.704 1.00 92.94 94 SER A C 1
ATOM 788 O O . SER A 1 94 ? -9.352 4.626 -9.125 1.00 92.94 94 SER A O 1
ATOM 790 N N . HIS A 1 95 ? -11.477 4.031 -9.503 1.00 91.75 95 HIS A N 1
ATOM 791 C CA . HIS A 1 95 ? -11.257 3.750 -10.928 1.00 91.75 95 HIS A CA 1
ATOM 792 C C . HIS A 1 95 ? -10.641 4.942 -11.678 1.00 91.75 95 HIS A C 1
ATOM 794 O O . HIS A 1 95 ? -9.759 4.770 -12.517 1.00 91.75 95 HIS A O 1
ATOM 800 N N . SER A 1 96 ? -11.060 6.164 -11.332 1.00 91.69 96 SER A N 1
ATOM 801 C CA . SER A 1 96 ? -10.529 7.393 -11.927 1.00 91.69 96 SER A CA 1
ATOM 802 C C . SER A 1 96 ? -9.050 7.631 -11.617 1.00 91.69 96 SER A C 1
ATOM 804 O O . SER A 1 96 ? -8.342 8.170 -12.465 1.00 91.69 96 SER A O 1
ATOM 806 N N . LYS A 1 97 ? -8.573 7.242 -10.427 1.00 93.50 97 LYS A N 1
ATOM 807 C CA . LYS A 1 97 ? -7.153 7.311 -10.062 1.00 93.50 97 LYS A CA 1
ATOM 808 C C . LYS A 1 97 ? -6.378 6.163 -10.710 1.00 93.50 97 LYS A C 1
ATOM 810 O O . LYS A 1 97 ? -5.363 6.423 -11.340 1.00 93.50 97 LYS A O 1
ATOM 815 N N . ASN A 1 98 ? -6.912 4.942 -10.693 1.00 94.00 98 ASN A N 1
ATOM 816 C CA . ASN A 1 98 ? -6.308 3.761 -11.331 1.00 94.00 98 ASN A CA 1
ATOM 817 C C . ASN A 1 98 ? -5.984 3.991 -12.809 1.00 94.00 98 ASN A C 1
ATOM 819 O O . ASN A 1 98 ? -4.869 3.758 -13.266 1.00 94.00 98 ASN A O 1
ATOM 823 N N . SER A 1 99 ? -6.933 4.562 -13.555 1.00 92.38 99 SER A N 1
ATOM 824 C CA . SER A 1 99 ? -6.722 4.884 -14.969 1.00 92.38 99 SER A CA 1
ATOM 825 C C . SER A 1 99 ? -5.572 5.872 -15.204 1.00 92.38 99 SER A C 1
ATOM 827 O O . SER A 1 99 ? -4.976 5.841 -16.275 1.00 92.38 99 SER A O 1
ATOM 829 N N . LYS A 1 100 ? -5.269 6.753 -14.244 1.00 94.06 100 LYS A N 1
ATOM 830 C CA . LYS A 1 100 ? -4.199 7.758 -14.353 1.00 94.06 100 LYS A CA 1
ATOM 831 C C . LYS A 1 100 ? -2.847 7.236 -13.869 1.00 94.06 100 LYS A C 1
ATOM 833 O O . LYS A 1 100 ? -1.820 7.736 -14.313 1.00 94.06 100 LYS A O 1
ATOM 838 N N . LEU A 1 101 ? -2.855 6.290 -12.932 1.00 94.06 101 LEU A N 1
ATOM 839 C CA . LEU A 1 101 ? -1.666 5.854 -12.202 1.00 94.06 101 LEU A CA 1
ATOM 840 C C . LEU A 1 101 ? -1.087 4.535 -12.711 1.00 94.06 101 LEU A C 1
ATOM 842 O O . LEU A 1 101 ? 0.112 4.341 -12.553 1.00 94.06 101 LEU A O 1
ATOM 846 N N . SER A 1 102 ? -1.889 3.682 -13.353 1.00 90.00 102 SER A N 1
ATOM 847 C CA . SER A 1 102 ? -1.551 2.289 -13.699 1.00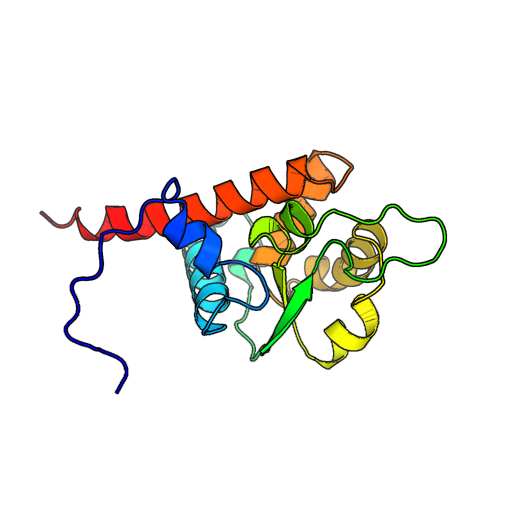 90.00 102 SER A CA 1
ATOM 848 C C . SER A 1 102 ? -0.127 2.037 -14.220 1.00 90.00 102 SER A C 1
ATOM 850 O O . SER A 1 102 ? 0.510 1.082 -13.779 1.00 90.00 102 SER A O 1
ATOM 852 N N . ASN A 1 103 ? 0.400 2.904 -15.094 1.00 96.00 103 ASN A N 1
ATOM 853 C CA . ASN A 1 103 ? 1.730 2.756 -15.712 1.00 96.00 103 ASN A CA 1
ATOM 854 C C . ASN A 1 103 ? 2.837 3.590 -15.038 1.00 96.00 103 ASN A C 1
ATOM 856 O O . ASN A 1 103 ? 4.003 3.526 -15.433 1.00 96.00 103 ASN A O 1
ATOM 860 N N . LEU A 1 104 ? 2.489 4.412 -14.046 1.00 96.75 104 LEU A N 1
ATOM 861 C CA . LEU A 1 104 ? 3.439 5.268 -13.343 1.00 96.75 104 LEU A CA 1
ATOM 862 C C . LEU A 1 104 ? 4.308 4.460 -12.380 1.00 96.75 104 LEU A C 1
ATOM 864 O O . LEU A 1 104 ? 3.856 3.507 -11.749 1.00 96.75 104 LEU A O 1
ATOM 868 N N . GLN A 1 105 ? 5.553 4.898 -12.220 1.00 97.44 105 GLN A N 1
ATOM 869 C CA . GLN A 1 105 ? 6.483 4.330 -11.248 1.00 97.44 105 GLN A CA 1
ATOM 870 C C . GLN A 1 105 ? 6.069 4.657 -9.800 1.00 97.44 105 GLN A C 1
ATOM 872 O O . GLN A 1 105 ? 5.422 5.689 -9.571 1.00 97.44 105 GLN A O 1
ATOM 877 N N . PRO A 1 106 ? 6.493 3.851 -8.804 1.00 97.81 106 PRO A N 1
ATOM 878 C CA . PRO A 1 106 ? 6.213 4.099 -7.387 1.00 97.81 106 PRO A CA 1
ATOM 879 C C . PRO A 1 106 ? 6.551 5.524 -6.929 1.00 97.81 106 PRO A C 1
ATOM 881 O O . PRO A 1 106 ? 5.787 6.142 -6.191 1.00 97.81 106 PRO A O 1
ATOM 884 N N . THR A 1 107 ? 7.651 6.097 -7.430 1.00 97.25 107 THR A N 1
ATOM 885 C CA . THR A 1 107 ? 8.079 7.472 -7.116 1.00 97.25 107 THR A CA 1
ATOM 886 C C . THR A 1 107 ? 7.053 8.510 -7.562 1.00 97.25 107 THR A C 1
ATOM 888 O O . THR A 1 107 ? 6.674 9.382 -6.779 1.00 97.25 107 THR A O 1
ATOM 891 N N . ALA A 1 108 ? 6.549 8.382 -8.789 1.00 97.12 108 ALA A N 1
ATOM 892 C CA . ALA A 1 108 ? 5.524 9.260 -9.338 1.00 97.12 108 ALA A CA 1
ATOM 893 C C . ALA A 1 108 ? 4.171 9.074 -8.631 1.00 97.12 108 ALA A C 1
ATOM 895 O O . ALA A 1 108 ? 3.477 10.056 -8.370 1.00 97.12 108 ALA A O 1
ATOM 896 N N . LYS A 1 109 ? 3.808 7.838 -8.259 1.00 97.69 109 LYS A N 1
ATOM 897 C CA . LYS A 1 109 ? 2.590 7.566 -7.475 1.00 97.69 109 LYS A CA 1
ATOM 898 C C . LYS A 1 109 ? 2.675 8.168 -6.081 1.00 97.69 109 LYS A C 1
ATOM 900 O O . LYS A 1 109 ? 1.760 8.878 -5.679 1.00 97.69 109 LYS A O 1
ATOM 905 N N . ARG A 1 110 ? 3.785 7.968 -5.366 1.00 97.25 110 ARG A N 1
ATOM 906 C CA . ARG A 1 110 ? 4.047 8.640 -4.087 1.00 97.25 110 ARG A CA 1
ATOM 907 C C . ARG A 1 110 ? 3.849 10.147 -4.225 1.00 97.25 110 ARG A C 1
ATOM 909 O O . ARG A 1 110 ? 3.139 10.743 -3.420 1.00 97.25 110 ARG A O 1
ATOM 916 N N . ASP A 1 111 ? 4.456 10.754 -5.243 1.00 97.06 111 ASP A N 1
ATOM 917 C CA . ASP A 1 111 ? 4.367 12.197 -5.460 1.00 97.06 111 ASP A CA 1
ATOM 918 C C . ASP A 1 111 ? 2.931 12.653 -5.758 1.00 97.06 111 ASP A C 1
ATOM 920 O O . ASP A 1 111 ? 2.505 13.682 -5.235 1.00 97.06 111 ASP A O 1
ATOM 924 N N . HIS A 1 112 ? 2.153 11.851 -6.492 1.00 96.56 112 HIS A N 1
ATOM 925 C CA . HIS A 1 112 ? 0.726 12.088 -6.723 1.00 96.56 112 HIS A CA 1
ATOM 926 C C . HIS A 1 112 ? -0.093 12.131 -5.423 1.00 96.56 112 HIS A C 1
ATOM 928 O O . HIS A 1 112 ? -0.994 12.959 -5.287 1.00 96.56 112 HIS A O 1
ATOM 934 N N . PHE A 1 113 ? 0.220 11.269 -4.452 1.00 96.38 113 PHE A N 1
ATOM 935 C CA . PHE A 1 113 ? -0.519 11.181 -3.188 1.00 96.38 113 PHE A CA 1
ATOM 936 C C . PHE A 1 113 ? -0.006 12.113 -2.083 1.00 96.38 113 PHE A C 1
ATOM 938 O O . PHE A 1 113 ? -0.643 12.190 -1.035 1.00 96.38 113 PHE A O 1
ATOM 945 N N . LYS A 1 114 ? 1.080 12.872 -2.298 1.00 95.75 114 LYS A N 1
ATOM 946 C CA . LYS A 1 114 ? 1.630 13.803 -1.290 1.00 95.75 114 LYS A CA 1
ATOM 947 C C . LYS A 1 114 ? 0.590 14.785 -0.751 1.00 95.75 114 LYS A C 1
ATOM 949 O O . LYS A 1 114 ? 0.484 14.942 0.462 1.00 95.75 114 LYS A O 1
ATOM 954 N N . ALA A 1 115 ? -0.178 15.418 -1.639 1.00 95.81 115 ALA A N 1
ATOM 955 C CA . ALA A 1 115 ? -1.223 16.360 -1.238 1.00 95.81 115 ALA A CA 1
ATOM 956 C C . ALA A 1 115 ? -2.331 15.656 -0.440 1.00 95.81 115 ALA A C 1
ATOM 958 O O . ALA A 1 115 ? -2.684 16.102 0.643 1.00 95.81 115 ALA A O 1
ATOM 959 N N . ALA A 1 116 ? -2.796 14.493 -0.912 1.00 94.94 116 ALA A N 1
ATOM 960 C CA . ALA A 1 116 ? -3.815 13.714 -0.210 1.00 94.94 116 ALA A CA 1
ATOM 961 C C . ALA A 1 116 ? -3.357 13.271 1.192 1.00 94.94 116 ALA A C 1
ATOM 963 O O . ALA A 1 116 ? -4.148 13.295 2.127 1.00 94.94 116 ALA A O 1
ATOM 964 N N . ILE A 1 117 ? -2.082 12.909 1.365 1.00 96.44 117 ILE A N 1
ATOM 965 C CA . ILE A 1 117 ? -1.505 12.590 2.680 1.00 96.44 117 ILE A CA 1
ATOM 966 C C . ILE A 1 117 ? -1.477 13.834 3.576 1.00 96.44 117 ILE A C 1
ATOM 968 O O . ILE A 1 117 ? -1.930 13.774 4.717 1.00 96.44 117 ILE A O 1
ATOM 972 N N . ALA A 1 118 ? -0.993 14.970 3.063 1.00 96.12 118 ALA A N 1
ATOM 973 C CA . ALA A 1 118 ? -0.947 16.226 3.815 1.00 96.12 118 ALA A CA 1
ATOM 974 C C . ALA A 1 118 ? -2.346 16.689 4.263 1.00 96.12 118 ALA A C 1
ATOM 976 O O . ALA A 1 118 ? -2.508 17.180 5.384 1.00 96.12 118 ALA A O 1
ATOM 977 N N . ASP A 1 119 ? -3.353 16.449 3.424 1.00 96.12 119 ASP A N 1
ATOM 978 C CA . ASP A 1 119 ? -4.759 16.778 3.660 1.00 96.12 119 ASP A CA 1
ATOM 979 C C . ASP A 1 119 ? -5.537 15.655 4.371 1.00 96.12 119 ASP A C 1
ATOM 981 O O . ASP A 1 119 ? -6.743 15.783 4.562 1.00 96.12 119 ASP A O 1
ATOM 985 N N . LYS A 1 120 ? -4.871 14.565 4.788 1.00 95.44 120 LYS A N 1
ATOM 986 C CA . LYS A 1 120 ? -5.476 13.403 5.475 1.00 95.44 120 LYS A CA 1
ATOM 987 C C . LYS A 1 120 ? -6.651 12.775 4.705 1.00 95.44 120 LYS A C 1
ATOM 989 O O . LYS A 1 120 ? -7.573 12.220 5.288 1.00 95.44 120 LYS A O 1
ATOM 994 N N . SER A 1 121 ? -6.597 12.835 3.378 1.00 93.81 121 SER A N 1
ATOM 995 C CA . SER A 1 121 ? -7.639 12.387 2.445 1.00 93.81 121 SER A CA 1
ATOM 996 C C . SER A 1 121 ? -7.163 11.262 1.514 1.00 93.81 121 SER A C 1
ATOM 998 O O . SER A 1 121 ? -7.644 11.111 0.385 1.00 93.81 121 SER A O 1
ATOM 1000 N N . ILE A 1 122 ? -6.176 10.473 1.958 1.00 94.38 122 ILE A N 1
ATOM 1001 C CA . ILE A 1 122 ? -5.683 9.321 1.195 1.00 94.38 122 ILE A CA 1
ATOM 1002 C C . ILE A 1 122 ? -6.784 8.262 1.030 1.00 94.38 122 ILE A C 1
ATOM 1004 O O . ILE A 1 122 ? -7.623 8.090 1.906 1.00 94.38 122 ILE A O 1
ATOM 1008 N N . ASP A 1 123 ? -6.791 7.542 -0.097 1.00 91.44 123 ASP A N 1
ATOM 1009 C CA . ASP A 1 123 ? -7.866 6.583 -0.399 1.00 91.44 123 ASP A CA 1
ATOM 1010 C C . ASP A 1 123 ? -7.831 5.308 0.449 1.00 91.44 123 ASP A C 1
ATOM 1012 O O . ASP A 1 123 ? -8.877 4.706 0.669 1.00 91.44 123 ASP A O 1
ATOM 1016 N N . THR A 1 124 ? -6.642 4.866 0.856 1.00 96.50 124 THR A N 1
ATOM 1017 C CA . THR A 1 124 ? -6.424 3.593 1.555 1.00 96.50 124 THR A CA 1
ATOM 1018 C C . THR A 1 124 ? -5.202 3.715 2.461 1.00 96.50 124 THR A C 1
ATOM 1020 O O . THR A 1 124 ? -4.178 4.290 2.072 1.00 96.50 124 THR A O 1
ATOM 1023 N N . LEU A 1 125 ? -5.304 3.173 3.674 1.00 97.75 125 LEU A N 1
ATOM 1024 C CA . LEU A 1 125 ? -4.206 3.153 4.640 1.00 97.75 125 LEU A CA 1
ATOM 1025 C C . LEU A 1 125 ? -3.106 2.188 4.208 1.00 97.75 125 LEU A C 1
ATOM 1027 O O . LEU A 1 125 ? -1.930 2.447 4.444 1.00 97.75 125 LEU A O 1
ATOM 1031 N N . LYS A 1 126 ? -3.455 1.128 3.480 1.00 98.12 126 LYS A N 1
ATOM 1032 C CA . LYS A 1 126 ? -2.476 0.218 2.891 1.00 98.12 126 LYS A CA 1
ATOM 1033 C C . LYS A 1 126 ? -1.500 0.938 1.954 1.00 98.12 126 LYS A C 1
ATOM 1035 O O . LYS A 1 126 ? -0.304 0.683 2.008 1.00 98.12 126 LYS A O 1
ATOM 1040 N N . LEU A 1 127 ? -1.982 1.849 1.103 1.00 98.06 127 LEU A N 1
ATOM 1041 C CA . LEU A 1 127 ? -1.112 2.665 0.240 1.00 98.06 127 LEU A CA 1
ATOM 1042 C C . LEU A 1 127 ? -0.257 3.637 1.058 1.00 98.06 127 LEU A C 1
ATOM 1044 O O . LEU A 1 127 ? 0.895 3.888 0.712 1.00 98.06 127 LEU A O 1
ATOM 1048 N N . TYR A 1 128 ? -0.814 4.183 2.139 1.00 98.12 128 TYR A N 1
ATOM 1049 C CA . TYR A 1 128 ? -0.063 5.047 3.042 1.00 98.12 128 TYR A CA 1
ATOM 1050 C C . TYR A 1 128 ? 1.127 4.301 3.667 1.00 98.12 128 TYR A C 1
ATOM 1052 O O . TYR A 1 128 ? 2.244 4.817 3.648 1.00 98.12 128 TYR A O 1
ATOM 1060 N N . GLU A 1 129 ? 0.927 3.059 4.117 1.00 98.44 129 GLU A N 1
ATOM 1061 C CA . GLU A 1 129 ? 2.007 2.207 4.631 1.00 98.44 129 GLU A CA 1
ATOM 1062 C C . GLU A 1 129 ? 3.041 1.838 3.550 1.00 98.44 129 GLU A C 1
ATOM 1064 O O . GLU A 1 129 ? 4.241 1.874 3.831 1.00 98.44 129 GLU A O 1
ATOM 1069 N N . MET A 1 130 ? 2.630 1.600 2.293 1.00 98.62 130 MET A N 1
ATOM 1070 C CA . MET A 1 130 ? 3.582 1.445 1.173 1.00 98.62 130 MET A CA 1
ATOM 1071 C C . MET A 1 130 ? 4.464 2.684 1.006 1.00 98.62 130 MET A C 1
ATOM 1073 O O . MET A 1 130 ? 5.681 2.573 0.883 1.00 98.62 130 MET A O 1
ATOM 1077 N N . ILE A 1 131 ? 3.858 3.876 1.013 1.00 98.38 131 ILE A N 1
ATOM 1078 C CA . ILE A 1 131 ? 4.576 5.146 0.860 1.00 98.38 131 ILE A CA 1
ATOM 1079 C C . ILE A 1 131 ? 5.529 5.381 2.037 1.00 98.38 131 ILE A C 1
ATOM 1081 O O . ILE A 1 131 ? 6.649 5.844 1.824 1.00 98.38 131 ILE A O 1
ATOM 1085 N N . LYS A 1 132 ? 5.121 5.049 3.267 1.00 98.00 132 LYS A N 1
ATOM 1086 C CA . LYS A 1 132 ? 5.989 5.133 4.450 1.00 98.00 132 LYS A CA 1
ATOM 1087 C C . LYS A 1 132 ? 7.204 4.222 4.323 1.00 98.00 132 LYS A C 1
ATOM 1089 O O . LYS A 1 132 ? 8.317 4.703 4.518 1.00 98.00 132 LYS A O 1
ATOM 1094 N N . LEU A 1 133 ? 7.002 2.957 3.948 1.00 98.56 133 LEU A N 1
ATOM 1095 C CA . LEU A 1 133 ? 8.101 2.013 3.744 1.00 98.56 133 LEU A CA 1
ATOM 1096 C C . LEU A 1 133 ? 9.033 2.479 2.618 1.00 98.56 133 LEU A C 1
ATOM 1098 O O . LEU A 1 133 ? 10.239 2.559 2.815 1.00 98.56 133 LEU A O 1
ATOM 1102 N N . MET A 1 134 ? 8.474 2.883 1.475 1.00 98.25 134 MET A N 1
ATOM 1103 C CA . MET A 1 134 ? 9.251 3.428 0.360 1.00 98.25 134 MET A CA 1
ATOM 1104 C C . MET A 1 134 ? 10.087 4.650 0.770 1.00 98.25 134 MET A C 1
ATOM 1106 O O . MET A 1 134 ? 11.220 4.806 0.328 1.00 98.25 134 MET A O 1
ATOM 1110 N N . ASN A 1 135 ? 9.533 5.548 1.587 1.00 97.88 135 ASN A N 1
ATOM 1111 C CA . ASN A 1 135 ? 10.255 6.731 2.055 1.00 97.88 135 ASN A CA 1
ATOM 1112 C C . ASN A 1 135 ? 11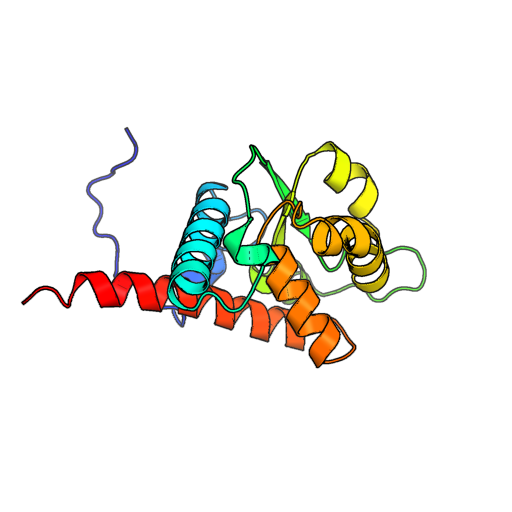.368 6.382 3.048 1.00 97.88 135 ASN A C 1
ATOM 1114 O O . ASN A 1 135 ? 12.390 7.063 3.049 1.00 97.88 135 ASN A O 1
ATOM 1118 N N . ALA A 1 136 ? 11.164 5.363 3.887 1.00 98.12 136 ALA A N 1
ATOM 1119 C CA . ALA A 1 136 ? 12.169 4.900 4.838 1.00 98.12 136 ALA A CA 1
ATOM 1120 C C . ALA A 1 136 ? 13.357 4.234 4.126 1.00 98.12 136 ALA A C 1
ATOM 1122 O O . ALA A 1 136 ? 14.503 4.526 4.460 1.00 98.12 136 ALA A O 1
ATOM 1123 N N . ASP A 1 137 ? 13.079 3.409 3.115 1.00 97.75 137 ASP A N 1
ATOM 1124 C CA . ASP A 1 137 ? 14.104 2.639 2.401 1.00 97.75 137 ASP A CA 1
ATOM 1125 C C . ASP A 1 137 ? 14.708 3.407 1.213 1.00 97.75 137 ASP A C 1
ATOM 1127 O O . ASP A 1 137 ? 15.798 3.092 0.744 1.00 97.75 137 ASP A O 1
ATOM 1131 N N . GLY A 1 138 ? 14.013 4.432 0.714 1.00 97.31 138 GLY A N 1
ATOM 1132 C CA . GLY A 1 138 ? 14.428 5.234 -0.439 1.00 97.31 138 GLY A CA 1
ATOM 1133 C C . GLY A 1 138 ? 14.109 4.607 -1.801 1.00 97.31 138 GLY A C 1
ATOM 1134 O O . GLY A 1 138 ? 14.335 5.244 -2.832 1.00 97.31 138 GLY A O 1
ATOM 1135 N N . GLU A 1 139 ? 13.542 3.402 -1.828 1.00 96.94 139 GLU A N 1
ATOM 1136 C CA . GLU A 1 139 ? 13.240 2.646 -3.042 1.00 96.94 139 GLU A CA 1
ATOM 1137 C C . GLU A 1 139 ? 11.988 1.769 -2.893 1.00 96.94 139 GLU A C 1
ATOM 1139 O O . GLU A 1 139 ? 11.422 1.623 -1.810 1.00 96.94 139 GLU A O 1
ATOM 1144 N N . TRP A 1 140 ? 11.524 1.204 -4.010 1.00 98.31 140 TRP A N 1
ATOM 1145 C CA . TRP A 1 140 ? 10.442 0.222 -4.024 1.00 98.31 140 TRP A CA 1
ATOM 1146 C C . TRP A 1 140 ? 10.755 -0.885 -5.029 1.00 98.31 140 TRP A C 1
ATOM 1148 O O . TRP A 1 140 ? 10.512 -0.734 -6.229 1.00 98.31 140 TRP A O 1
ATOM 1158 N N . THR A 1 141 ? 11.319 -1.977 -4.522 1.00 97.62 141 THR A N 1
ATOM 1159 C CA . THR A 1 141 ? 11.720 -3.167 -5.285 1.00 97.62 141 THR A CA 1
ATOM 1160 C C . THR A 1 141 ? 10.985 -4.410 -4.774 1.00 97.62 141 THR A C 1
ATOM 1162 O O . THR A 1 141 ? 10.152 -4.329 -3.866 1.00 97.62 141 THR A O 1
ATOM 1165 N N . GLU A 1 142 ? 11.308 -5.580 -5.324 1.00 98.06 142 GLU A N 1
ATOM 1166 C CA . GLU A 1 142 ? 10.877 -6.897 -4.848 1.00 98.06 142 GLU A CA 1
ATOM 1167 C C . GLU A 1 142 ? 11.027 -7.038 -3.323 1.00 98.06 142 GLU A C 1
ATOM 1169 O O . GLU A 1 142 ? 10.148 -7.591 -2.658 1.00 98.06 142 GLU A O 1
ATOM 1174 N N . THR A 1 143 ? 12.099 -6.476 -2.753 1.00 98.19 143 THR A N 1
ATOM 1175 C CA . THR A 1 143 ? 12.370 -6.509 -1.309 1.00 98.19 143 THR A CA 1
ATOM 1176 C C . THR A 1 143 ? 11.302 -5.757 -0.519 1.00 98.19 143 THR A C 1
ATOM 1178 O O . THR A 1 143 ? 10.707 -6.322 0.397 1.00 98.19 143 THR A O 1
ATOM 1181 N N . GLN A 1 144 ? 10.995 -4.507 -0.881 1.00 98.69 144 GLN A N 1
ATOM 1182 C CA . GLN A 1 144 ? 9.966 -3.722 -0.188 1.00 98.69 144 GLN A CA 1
ATOM 1183 C C . GLN A 1 144 ? 8.568 -4.298 -0.405 1.00 98.69 144 GLN A C 1
ATOM 1185 O O . GLN A 1 144 ? 7.767 -4.320 0.529 1.00 98.69 144 GLN A O 1
ATOM 1190 N N . ILE A 1 145 ? 8.287 -4.829 -1.598 1.00 98.69 145 ILE A N 1
ATOM 1191 C CA . ILE A 1 145 ? 7.041 -5.552 -1.870 1.00 98.69 145 ILE A CA 1
ATOM 1192 C C . ILE A 1 145 ? 6.906 -6.740 -0.909 1.00 98.69 145 ILE A C 1
ATOM 1194 O O . ILE A 1 145 ? 5.845 -6.925 -0.308 1.00 98.69 145 ILE A O 1
ATOM 1198 N N . ALA A 1 146 ? 7.974 -7.521 -0.730 1.00 97.69 146 ALA A N 1
ATOM 1199 C CA . ALA A 1 146 ? 7.985 -8.666 0.170 1.00 97.69 146 ALA A CA 1
ATOM 1200 C C . ALA A 1 146 ? 7.782 -8.267 1.630 1.00 97.69 146 ALA A C 1
ATOM 1202 O O . ALA A 1 146 ? 6.935 -8.838 2.318 1.00 97.69 146 ALA A O 1
ATOM 1203 N N . THR A 1 147 ? 8.541 -7.272 2.082 1.00 98.19 147 THR A N 1
ATOM 1204 C CA . THR A 1 147 ? 8.471 -6.743 3.443 1.00 98.19 147 THR A CA 1
ATOM 1205 C C . THR A 1 147 ? 7.073 -6.218 3.740 1.00 98.19 147 THR A C 1
ATOM 1207 O O . THR A 1 147 ? 6.464 -6.619 4.729 1.00 98.19 147 THR A O 1
ATOM 1210 N N . HIS A 1 148 ? 6.515 -5.399 2.847 1.00 98.56 148 HIS A N 1
ATOM 1211 C CA . HIS A 1 148 ? 5.175 -4.856 3.018 1.00 98.56 148 HIS A CA 1
ATOM 1212 C C . HIS A 1 148 ? 4.103 -5.950 3.043 1.00 98.56 148 HIS A C 1
ATOM 1214 O O . HIS A 1 148 ? 3.195 -5.894 3.869 1.00 98.56 148 HIS A O 1
ATOM 1220 N N . GLU A 1 149 ? 4.202 -6.969 2.180 1.00 97.81 149 GLU A N 1
ATOM 1221 C CA . GLU A 1 149 ? 3.288 -8.116 2.217 1.00 97.81 149 GLU A CA 1
ATOM 1222 C C . GLU A 1 149 ? 3.291 -8.784 3.595 1.00 97.81 149 GLU A C 1
ATOM 1224 O O . GLU A 1 149 ? 2.225 -8.967 4.182 1.00 97.81 149 GLU A O 1
ATOM 1229 N N . GLN A 1 150 ? 4.474 -9.072 4.140 1.00 96.19 150 GLN A N 1
ATOM 1230 C CA . GLN A 1 150 ? 4.607 -9.687 5.460 1.00 96.19 150 GLN A CA 1
ATOM 1231 C C . GLN A 1 150 ? 4.033 -8.804 6.570 1.00 96.19 150 GLN A C 1
ATOM 1233 O O . GLN A 1 150 ? 3.278 -9.293 7.410 1.00 96.19 150 GLN A O 1
ATOM 1238 N N . THR A 1 151 ? 4.291 -7.494 6.544 1.00 96.75 151 THR A N 1
ATOM 1239 C CA . THR A 1 151 ? 3.700 -6.559 7.512 1.00 96.75 151 THR A CA 1
ATOM 1240 C C . THR A 1 151 ? 2.171 -6.606 7.477 1.00 96.75 151 THR A C 1
ATOM 1242 O O . THR A 1 151 ? 1.540 -6.675 8.530 1.00 96.75 151 THR A O 1
ATOM 1245 N N . MET A 1 152 ? 1.551 -6.636 6.292 1.00 97.12 152 MET A N 1
ATOM 1246 C CA . MET A 1 152 ? 0.087 -6.696 6.179 1.00 97.12 152 MET A CA 1
ATOM 1247 C C . MET A 1 152 ? -0.488 -8.042 6.648 1.00 97.12 152 MET A C 1
ATOM 1249 O O . MET A 1 152 ? -1.544 -8.082 7.277 1.00 97.12 152 MET A O 1
ATOM 1253 N N . LEU A 1 153 ? 0.212 -9.153 6.403 1.00 94.81 153 LEU A N 1
ATOM 1254 C CA . LEU A 1 153 ? -0.189 -10.474 6.905 1.00 94.81 153 LEU A CA 1
ATOM 1255 C C . LEU A 1 153 ? -0.093 -10.570 8.432 1.00 94.81 153 LEU A C 1
ATOM 1257 O O . LEU A 1 153 ? -0.927 -11.213 9.076 1.00 94.81 153 LEU A O 1
ATOM 1261 N N . MET A 1 154 ? 0.893 -9.901 9.029 1.00 93.44 154 MET A N 1
ATOM 1262 C CA . MET A 1 154 ? 1.017 -9.803 10.482 1.00 93.44 154 MET A CA 1
ATOM 1263 C C . MET A 1 154 ? -0.141 -9.020 11.106 1.00 93.44 154 MET A C 1
ATOM 1265 O O . MET A 1 154 ? -0.593 -9.390 12.190 1.00 93.44 154 MET A O 1
ATOM 1269 N N . VAL A 1 155 ? -0.676 -8.003 10.419 1.00 94.62 155 VAL A N 1
ATOM 1270 C CA . VAL A 1 155 ? -1.881 -7.279 10.867 1.00 94.62 155 VAL A CA 1
ATOM 1271 C C . VAL A 1 155 ? -3.082 -8.226 10.955 1.00 94.62 155 VAL A C 1
ATOM 1273 O O . VAL A 1 155 ? -3.746 -8.261 11.992 1.00 94.62 155 VAL A O 1
ATOM 1276 N N . PHE A 1 156 ? -3.315 -9.059 9.933 1.00 93.12 156 PHE A N 1
ATOM 1277 C CA . PHE A 1 156 ? -4.366 -10.086 9.984 1.00 93.12 156 PHE A CA 1
ATOM 1278 C C . PHE A 1 156 ? -4.135 -11.094 11.118 1.00 93.12 156 PHE A C 1
ATOM 1280 O O . PHE A 1 156 ? -5.038 -11.361 11.908 1.00 93.12 156 PHE A O 1
ATOM 1287 N N . SER A 1 157 ? -2.909 -11.611 11.238 1.00 90.62 157 SER A N 1
ATOM 1288 C CA . SER A 1 157 ? -2.538 -12.597 12.266 1.00 90.62 157 SER A CA 1
ATOM 1289 C C . SER A 1 157 ? -2.768 -12.070 13.682 1.00 90.62 157 SER A C 1
ATOM 1291 O O . SER A 1 157 ? -3.268 -12.781 14.553 1.00 90.62 157 SER A O 1
ATOM 1293 N N . LYS A 1 158 ? -2.422 -10.800 13.919 1.00 90.06 158 LYS A N 1
ATOM 1294 C CA . LYS A 1 158 ? -2.600 -10.138 15.212 1.00 90.06 158 LYS A CA 1
ATOM 1295 C C . LYS A 1 158 ? -4.071 -10.058 15.608 1.00 90.06 158 LYS A C 1
ATOM 1297 O O . LYS A 1 158 ? -4.376 -10.275 16.776 1.00 90.06 158 LYS A O 1
ATOM 1302 N N . ASP A 1 159 ? -4.967 -9.749 14.673 1.00 89.44 159 ASP A N 1
ATOM 1303 C CA . ASP A 1 159 ? -6.403 -9.672 14.962 1.00 89.44 159 ASP A CA 1
ATOM 1304 C C . ASP A 1 159 ? -6.998 -11.046 15.292 1.00 89.44 159 ASP A C 1
ATOM 1306 O O . ASP A 1 159 ? -7.690 -11.204 16.295 1.00 89.44 159 ASP A O 1
ATOM 1310 N N . LEU A 1 160 ? -6.625 -12.072 14.527 1.00 83.69 160 LEU A N 1
ATOM 1311 C CA . LEU A 1 160 ? -7.074 -13.447 14.761 1.00 83.69 160 LEU A CA 1
ATOM 1312 C C . LEU A 1 160 ? -6.659 -13.970 16.138 1.00 83.69 160 LEU A C 1
ATOM 1314 O O . LEU A 1 160 ? -7.452 -14.618 16.816 1.00 83.69 160 LEU A O 1
ATOM 1318 N N . ASN A 1 161 ? -5.447 -13.636 16.581 1.00 79.69 161 ASN A N 1
ATOM 1319 C CA . ASN A 1 161 ? -4.951 -14.037 17.895 1.00 79.69 161 ASN A CA 1
ATOM 1320 C C . ASN A 1 161 ? -5.648 -13.298 19.052 1.00 79.69 161 ASN A C 1
ATOM 1322 O O . ASN A 1 161 ? -5.777 -13.860 20.140 1.00 79.69 161 ASN A O 1
ATOM 1326 N N . LYS A 1 162 ? -6.160 -12.075 18.837 1.00 73.12 162 LYS A N 1
ATOM 1327 C CA . LYS A 1 162 ? -6.963 -11.369 19.856 1.00 73.12 162 LYS A CA 1
ATOM 1328 C C . LYS A 1 162 ? -8.284 -12.083 20.141 1.00 73.12 162 LYS A C 1
ATOM 1330 O O . LYS A 1 162 ? -8.736 -12.069 21.282 1.00 73.12 162 LYS A O 1
ATOM 1335 N N . GLY A 1 163 ? -8.875 -12.738 19.139 1.00 57.62 163 GLY A N 1
ATOM 1336 C CA . GLY A 1 163 ? -10.119 -13.500 19.290 1.00 57.62 163 GLY A CA 1
ATOM 1337 C C . GLY A 1 163 ? -10.035 -14.655 20.297 1.00 57.62 163 GLY A C 1
ATOM 1338 O O . GLY A 1 163 ? -11.062 -15.061 20.830 1.00 57.62 163 GLY A O 1
ATOM 1339 N N . PHE A 1 164 ? -8.826 -15.137 20.609 1.00 50.97 164 PHE A N 1
ATOM 1340 C CA . PHE A 1 164 ? -8.576 -16.212 21.579 1.00 50.97 164 PHE A CA 1
ATOM 1341 C C . PHE A 1 164 ? -8.200 -15.713 22.985 1.00 50.97 164 PHE A C 1
ATOM 1343 O O . PHE A 1 164 ? -7.896 -16.523 23.850 1.00 50.97 164 PHE A O 1
ATOM 1350 N N . SER A 1 165 ? -8.185 -14.396 23.222 1.00 44.91 165 SER A N 1
ATOM 1351 C CA . SER A 1 165 ? -7.705 -13.793 24.482 1.00 44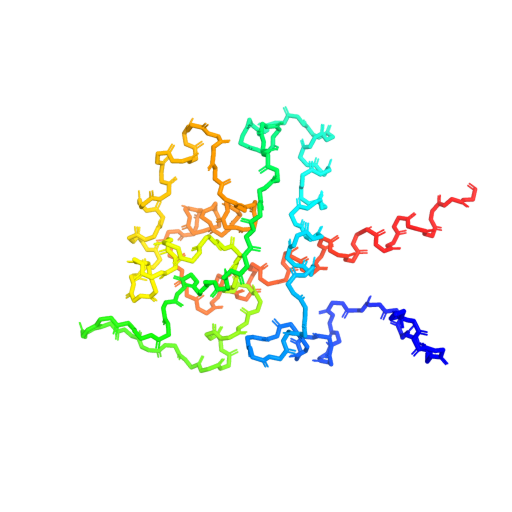.91 165 SER A CA 1
ATOM 1352 C C . SER A 1 165 ? -8.828 -13.357 25.437 1.00 44.91 165 SER A C 1
ATOM 1354 O O . SER A 1 165 ? -8.571 -12.611 26.379 1.00 44.91 165 SER A O 1
ATOM 1356 N N . TYR A 1 166 ? -10.071 -13.774 25.186 1.00 38.28 166 TYR A N 1
ATOM 1357 C CA . TYR A 1 166 ? -11.199 -13.550 26.092 1.00 38.28 166 TYR A CA 1
ATOM 1358 C C . TYR A 1 166 ? -11.395 -14.786 26.984 1.00 38.28 166 TYR A C 1
ATOM 1360 O O . TYR A 1 166 ? -12.303 -15.580 26.745 1.00 38.28 166 TYR A O 1
ATOM 1368 N N . GLU A 1 167 ? -10.527 -14.946 27.984 1.00 35.91 167 GLU A N 1
ATOM 1369 C CA . GLU A 1 167 ? -10.761 -15.788 29.172 1.00 35.91 167 GLU A CA 1
ATOM 1370 C C . GLU A 1 167 ? -10.837 -14.908 30.424 1.00 35.91 167 GLU A C 1
ATOM 1372 O O . GLU A 1 167 ? -9.992 -13.990 30.555 1.00 35.91 167 GLU A O 1
#

Secondary structure (DSSP, 8-state):
-------PPPP-TT-HHHHHHTSTTT---THHHHHHHHHHHHHHHHH---HHHHT-------EEEESS-SSPPTTS----HHHHTSGGGEEEE-HHHHHHHTTS-HHHHHHHHHHHHHTT--S-HHHHHHHHHHHHHS--SHHHHHHHHHHHHHHHHHHHHHTT---

Radius of gyration: 16.24 Å; chains: 1; bounding box: 40×43×51 Å

Foldseek 3Di:
DPDDPDDDDDDDLPDPVVQQCLFPVNVPDPVLQVVLLVLQLVVCCVVVPAPLSVLDDADDFDDKAFLAACAAPPPDDHDDSVQRGTNLRIHTDHPVVRVVPRHPHNVVVLVVCPVCRVVSNDHGVLNVVLSVLCVVVVHDDSVSSVVSSSVSSVSVVVVSVVVVPPD

pLDDT: mean 90.1, std 13.66, range [35.91, 98.69]

Organism: Proteus mirabilis (NCBI:txid584)

InterPro domains:
  IPR011089 GmrSD restriction endonucleases, C-terminal domain [PF07510] (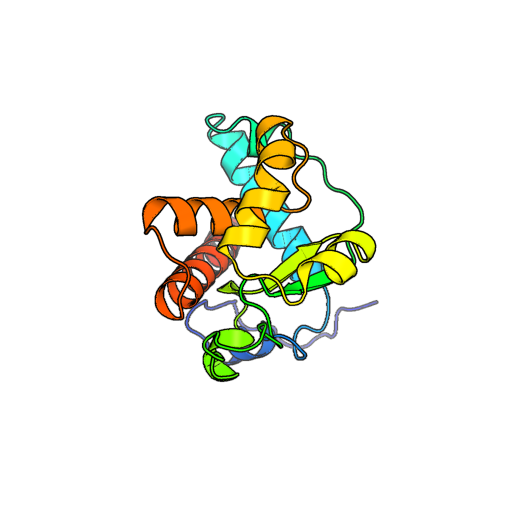34-153)